Protein AF-A0A969H4J9-F1 (afdb_monomer)

Radius of gyration: 15.18 Å; Cα contacts (8 Å, |Δi|>4): 65; chains: 1; bounding box: 35×30×33 Å

Foldseek 3Di:
DVVQVQWDWDADPVQVVQADPPDPGRWGWDDVVVVPDNIDIDTDIDRNDPDDDDDDPPPD

Solvent-accessible surface area (backbone atoms only — not comparable to full-atom values): 4044 Å² total; per-residue (Å²): 94,92,91,49,74,53,51,42,76,44,81,54,78,94,45,54,94,29,51,42,89,91,50,99,57,69,30,31,48,48,54,44,90,72,72,84,49,91,47,49,77,50,68,48,68,44,73,70,66,91,66,86,83,74,80,79,71,96,83,120

pLDDT: mean 89.95, std 8.43, range [55.22, 96.56]

Sequence (60 aa):
LQKFPQFQPVTIPHLQDFQSHLSDFPCYRMFPQNGLGAGAFTVLFQNAETGEKKAIPSGF

Secondary structure (DSSP, 8-state):
-TT-TTEEEE--GGGGGGB-TT-SS-EEEE-GGGSSSS-EEEEEEEE-S----PPPPTT-

Structure (mmCIF, N/CA/C/O backbone):
data_AF-A0A969H4J9-F1
#
_entry.id   AF-A0A969H4J9-F1
#
loop_
_atom_site.group_PDB
_atom_site.id
_atom_site.type_symbol
_atom_site.label_atom_id
_atom_site.label_alt_id
_atom_site.label_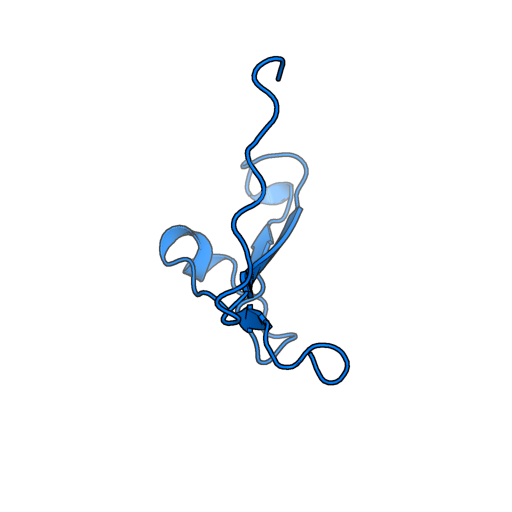comp_id
_atom_site.label_asym_id
_atom_site.label_entity_id
_atom_site.label_seq_id
_atom_site.pdbx_PDB_ins_code
_atom_site.Cartn_x
_atom_site.Cartn_y
_atom_site.Cartn_z
_atom_site.occupancy
_atom_site.B_iso_or_equiv
_atom_site.auth_seq_id
_atom_site.auth_comp_id
_atom_site.auth_asym_id
_atom_site.auth_atom_id
_atom_site.pdbx_PDB_model_num
ATOM 1 N N . LEU A 1 1 ? -2.350 -0.840 13.116 1.00 71.06 1 LEU A N 1
ATOM 2 C CA . LEU A 1 1 ? -3.767 -1.165 13.408 1.00 71.06 1 LEU A CA 1
ATOM 3 C C . LEU A 1 1 ? -4.120 -1.155 14.899 1.00 71.06 1 LEU A C 1
ATOM 5 O O . LEU A 1 1 ? -5.267 -0.889 15.204 1.00 71.06 1 LEU A O 1
ATOM 9 N N . GLN A 1 2 ? -3.174 -1.325 15.835 1.00 84.44 2 GLN A N 1
ATOM 10 C CA . GLN A 1 2 ? -3.465 -1.285 17.286 1.00 84.44 2 GLN A CA 1
ATOM 11 C C . GLN A 1 2 ? -4.213 -0.021 17.757 1.00 84.44 2 GLN A C 1
ATOM 13 O O . GLN A 1 2 ? -5.040 -0.096 18.654 1.00 84.44 2 GLN A O 1
A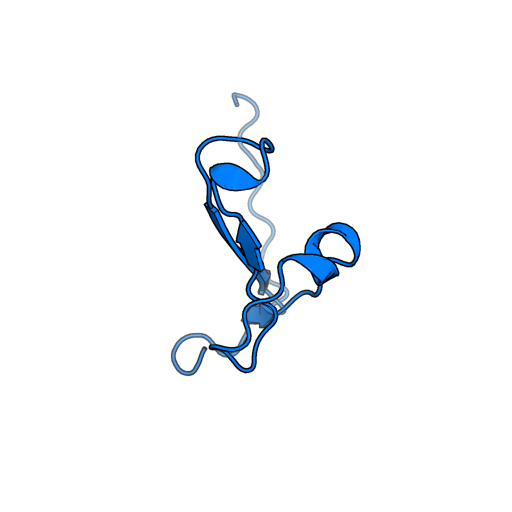TOM 18 N N . LYS A 1 3 ? -3.946 1.133 17.129 1.00 91.50 3 LYS A N 1
ATOM 19 C CA . LYS A 1 3 ? -4.611 2.407 17.445 1.00 91.50 3 LYS A CA 1
ATOM 20 C C . LYS A 1 3 ? -6.036 2.525 16.881 1.00 91.50 3 LYS A C 1
ATOM 22 O O . LYS A 1 3 ? -6.833 3.268 17.436 1.00 91.50 3 LYS A O 1
ATOM 27 N N . PHE A 1 4 ? -6.336 1.829 15.785 1.00 91.81 4 PHE A N 1
ATOM 28 C CA . PHE A 1 4 ? -7.614 1.914 15.074 1.00 91.81 4 PHE A CA 1
ATOM 29 C C . PHE A 1 4 ? -8.042 0.508 14.620 1.00 91.81 4 PHE A C 1
ATOM 31 O O . PHE A 1 4 ? -7.822 0.140 13.461 1.00 91.81 4 PHE A O 1
ATOM 38 N N . PRO A 1 5 ? -8.569 -0.314 15.545 1.00 91.12 5 PRO A N 1
ATOM 39 C CA . PRO A 1 5 ? -8.875 -1.718 15.279 1.00 91.12 5 PRO A CA 1
ATOM 40 C C . PRO A 1 5 ? -10.054 -1.917 14.316 1.00 91.12 5 PRO A C 1
ATOM 42 O O . PRO A 1 5 ? -10.210 -3.012 13.785 1.00 91.12 5 PRO A O 1
ATOM 45 N N . GLN A 1 6 ? -10.863 -0.882 14.059 1.00 93.31 6 GLN A N 1
ATOM 46 C CA . GLN A 1 6 ? -11.985 -0.962 13.119 1.00 93.31 6 GLN A CA 1
ATOM 47 C C . GLN A 1 6 ? -11.558 -1.056 11.650 1.00 93.31 6 GLN A C 1
ATOM 49 O O . GLN A 1 6 ? -12.361 -1.434 10.799 1.00 93.31 6 GLN A O 1
ATOM 54 N N . PHE A 1 7 ? -10.317 -0.689 11.325 1.00 93.62 7 PHE A N 1
ATOM 55 C CA . PHE A 1 7 ? -9.820 -0.786 9.960 1.00 93.62 7 PHE A CA 1
ATOM 56 C C . PHE A 1 7 ? -9.349 -2.204 9.667 1.00 93.62 7 PHE A C 1
ATOM 58 O O . PHE A 1 7 ? -8.381 -2.688 10.254 1.00 93.62 7 PHE A O 1
ATOM 65 N N . GLN A 1 8 ? -10.013 -2.847 8.714 1.00 93.75 8 GLN A N 1
ATOM 66 C CA . GLN A 1 8 ? -9.661 -4.178 8.248 1.00 93.75 8 GLN A CA 1
ATOM 67 C C . GLN A 1 8 ? -8.899 -4.088 6.926 1.00 93.75 8 GLN A C 1
ATOM 69 O O . GLN A 1 8 ? -9.301 -3.330 6.039 1.00 93.75 8 GLN A O 1
ATOM 74 N N . PRO A 1 9 ? -7.783 -4.817 6.772 1.00 94.69 9 PRO A N 1
ATOM 75 C CA . PRO A 1 9 ? -7.063 -4.849 5.510 1.00 94.69 9 PRO A CA 1
ATOM 76 C C . PRO A 1 9 ? -7.892 -5.541 4.427 1.00 94.69 9 PRO A C 1
ATOM 78 O O . PRO A 1 9 ? -8.532 -6.561 4.678 1.00 94.69 9 PRO A O 1
ATOM 81 N N . VAL A 1 10 ? -7.829 -5.013 3.208 1.00 95.75 10 VAL A N 1
ATOM 82 C CA . VAL A 1 10 ? -8.507 -5.578 2.039 1.00 95.75 10 VAL A CA 1
ATOM 83 C C . VAL A 1 10 ? -7.464 -6.076 1.051 1.00 95.75 10 VAL A C 1
ATOM 85 O O . VAL A 1 10 ? -6.571 -5.335 0.644 1.00 95.75 10 VAL A O 1
ATOM 88 N N . THR A 1 11 ? -7.597 -7.338 0.648 1.00 96.50 11 THR A N 1
ATOM 89 C CA . THR A 1 11 ? -6.751 -7.920 -0.398 1.00 96.50 11 THR A CA 1
ATOM 90 C C . THR A 1 11 ? -7.211 -7.424 -1.762 1.00 96.50 11 THR A C 1
ATOM 92 O O . THR A 1 11 ? -8.402 -7.447 -2.068 1.00 96.50 11 THR A O 1
ATOM 95 N N . ILE A 1 12 ? -6.260 -7.016 -2.596 1.00 96.56 12 ILE A N 1
ATOM 96 C CA . ILE A 1 12 ? -6.482 -6.612 -3.981 1.00 96.56 12 ILE A CA 1
ATOM 97 C C . ILE A 1 12 ? -5.863 -7.678 -4.891 1.00 96.56 12 ILE A C 1
ATOM 99 O O . ILE A 1 12 ? -4.647 -7.661 -5.083 1.00 96.56 12 ILE A O 1
ATOM 103 N N . PRO A 1 13 ? -6.662 -8.590 -5.482 1.00 96.06 13 PRO A N 1
ATOM 104 C CA . PRO A 1 13 ? -6.132 -9.692 -6.290 1.00 96.06 13 PRO A CA 1
ATOM 105 C C . PRO A 1 13 ? -5.215 -9.234 -7.432 1.00 96.06 13 PRO A C 1
ATOM 107 O O . PRO A 1 13 ? -4.196 -9.855 -7.701 1.00 96.06 13 PRO A O 1
ATOM 110 N N . HIS A 1 14 ? -5.526 -8.093 -8.050 1.00 94.94 14 HIS A N 1
ATOM 111 C CA . HIS A 1 14 ? -4.745 -7.517 -9.149 1.00 94.94 14 HIS A CA 1
ATOM 112 C C . HIS A 1 14 ? -3.358 -7.006 -8.728 1.00 94.94 14 HIS A C 1
ATOM 114 O O . HIS A 1 14 ? -2.529 -6.728 -9.587 1.00 94.94 14 HIS A O 1
ATOM 120 N N . LEU A 1 15 ? -3.108 -6.847 -7.425 1.00 95.31 15 LEU A N 1
ATOM 121 C CA . LEU A 1 15 ? -1.818 -6.408 -6.895 1.00 95.31 15 LEU A CA 1
ATOM 122 C C . LEU A 1 15 ? -1.028 -7.548 -6.243 1.00 95.31 15 LEU A C 1
ATOM 124 O O . LEU A 1 15 ? 0.034 -7.295 -5.683 1.00 95.31 15 LEU A O 1
ATOM 128 N N . GLN A 1 16 ? -1.515 -8.790 -6.313 1.00 95.12 16 GLN A N 1
ATOM 129 C CA . GLN A 1 16 ? -0.946 -9.929 -5.592 1.00 95.12 16 GLN A CA 1
ATOM 130 C C . GLN A 1 16 ? 0.545 -10.155 -5.894 1.00 95.12 16 GLN A C 1
ATOM 132 O O . GLN A 1 16 ? 1.318 -10.408 -4.971 1.00 95.12 16 GLN A O 1
ATOM 137 N N . ASP A 1 17 ? 0.958 -9.967 -7.149 1.00 94.94 17 ASP A N 1
ATOM 138 C CA . ASP A 1 17 ? 2.355 -10.105 -7.592 1.00 94.94 17 ASP A CA 1
ATOM 139 C C . ASP A 1 17 ? 3.289 -9.038 -6.996 1.00 94.94 17 ASP A C 1
ATOM 141 O O . ASP A 1 17 ? 4.507 -9.204 -6.965 1.00 94.94 17 ASP A O 1
ATOM 145 N N . PHE A 1 18 ? 2.725 -7.938 -6.494 1.00 95.19 18 PHE A N 1
ATOM 146 C CA . PHE A 1 18 ? 3.457 -6.863 -5.829 1.00 95.19 18 PHE A CA 1
ATOM 147 C C . PHE A 1 18 ? 3.436 -6.995 -4.304 1.00 95.19 18 PHE A C 1
ATOM 149 O O . PHE A 1 18 ? 3.900 -6.077 -3.623 1.00 95.19 18 PHE A O 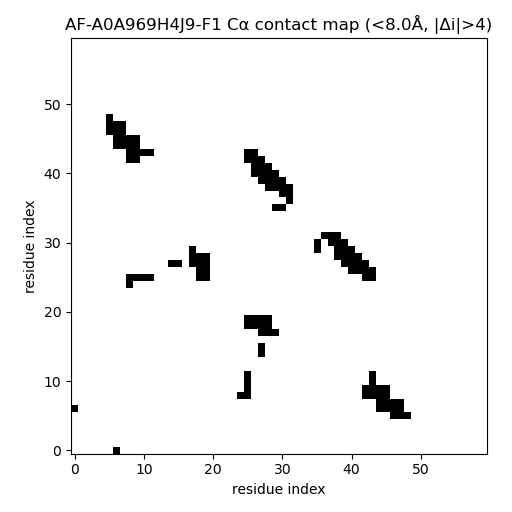1
ATOM 156 N N . GLN A 1 19 ? 2.874 -8.070 -3.736 1.00 95.81 19 GLN A N 1
ATOM 157 C CA . GLN A 1 19 ? 2.752 -8.193 -2.286 1.00 95.81 19 GLN A CA 1
ATOM 158 C C . GLN A 1 19 ? 4.128 -8.179 -1.609 1.00 95.81 19 GLN A C 1
ATOM 160 O O . GLN A 1 19 ? 5.024 -8.961 -1.913 1.00 95.81 19 GLN A O 1
ATOM 165 N N . SER A 1 20 ? 4.284 -7.267 -0.654 1.00 94.69 20 SER A N 1
ATOM 166 C CA . SER A 1 20 ? 5.486 -7.153 0.158 1.00 94.69 20 SER A CA 1
ATOM 167 C C . SER A 1 20 ? 5.514 -8.247 1.220 1.00 94.69 20 SER A C 1
ATOM 169 O O . SER A 1 20 ? 4.543 -8.434 1.947 1.00 94.69 20 SER A O 1
ATOM 171 N N . HIS A 1 21 ? 6.664 -8.896 1.383 1.00 91.81 21 HIS A N 1
ATOM 172 C CA . HIS A 1 21 ? 6.904 -9.863 2.461 1.00 91.81 21 HIS A CA 1
ATOM 173 C C . HIS A 1 21 ? 7.318 -9.213 3.792 1.00 91.81 21 HIS A C 1
ATOM 175 O O . HIS A 1 21 ? 7.605 -9.910 4.757 1.00 91.81 21 HIS A O 1
ATOM 181 N N . LEU A 1 22 ? 7.387 -7.878 3.853 1.00 90.56 22 LEU A N 1
ATOM 182 C CA . LEU A 1 22 ? 7.831 -7.134 5.043 1.00 90.56 22 LEU A CA 1
ATOM 183 C C . LEU A 1 22 ? 6.696 -6.830 6.037 1.00 90.56 22 LEU A C 1
ATOM 185 O O . LEU A 1 22 ? 6.899 -6.076 6.987 1.00 90.56 22 LEU A O 1
ATOM 189 N N . SER A 1 23 ? 5.489 -7.332 5.787 1.00 86.69 23 SER A N 1
ATOM 190 C CA . SER A 1 23 ? 4.302 -7.057 6.591 1.00 86.69 23 SER A CA 1
ATOM 191 C C . SER A 1 23 ? 3.335 -8.236 6.546 1.00 86.69 23 SER A C 1
ATOM 193 O O . SER A 1 23 ? 3.171 -8.859 5.500 1.00 86.69 23 SER A O 1
ATOM 195 N N . ASP A 1 24 ? 2.661 -8.49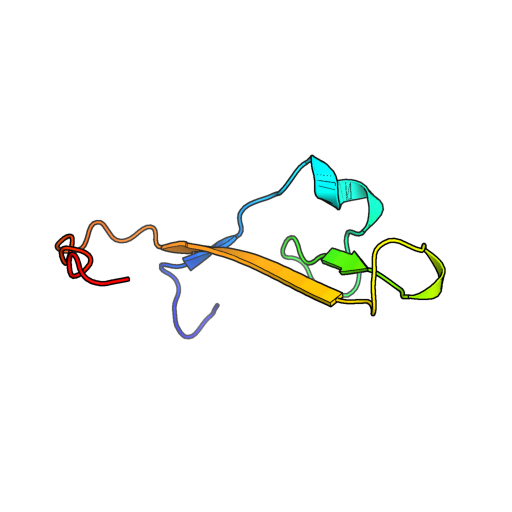1 7.667 1.00 87.06 24 ASP A N 1
ATOM 196 C CA . ASP A 1 24 ? 1.650 -9.549 7.788 1.00 87.06 24 ASP A CA 1
ATOM 197 C C . ASP A 1 24 ? 0.292 -9.167 7.173 1.00 87.06 24 ASP A C 1
ATOM 199 O O . ASP A 1 24 ? -0.592 -10.009 7.029 1.00 87.06 24 ASP A O 1
ATOM 203 N N . PHE A 1 25 ? 0.095 -7.893 6.818 1.00 90.81 25 PHE A N 1
ATOM 204 C CA . PHE A 1 25 ? -1.112 -7.402 6.151 1.00 90.81 25 PHE A CA 1
ATOM 205 C C . PHE A 1 25 ? -0.832 -7.107 4.666 1.00 90.81 25 PHE A C 1
ATOM 207 O O . PHE A 1 25 ? 0.309 -6.793 4.322 1.00 90.81 25 PHE A O 1
ATOM 214 N N . PRO A 1 26 ? -1.846 -7.198 3.777 1.00 94.25 26 PRO A N 1
ATOM 215 C CA . PRO A 1 26 ? -1.704 -7.087 2.320 1.00 94.25 26 PRO A CA 1
ATOM 216 C C . PRO A 1 26 ? -1.219 -5.698 1.872 1.00 94.25 26 PRO A C 1
ATOM 218 O O . PRO A 1 26 ? -1.991 -4.832 1.466 1.00 94.25 26 PRO A O 1
ATOM 221 N N . CYS A 1 27 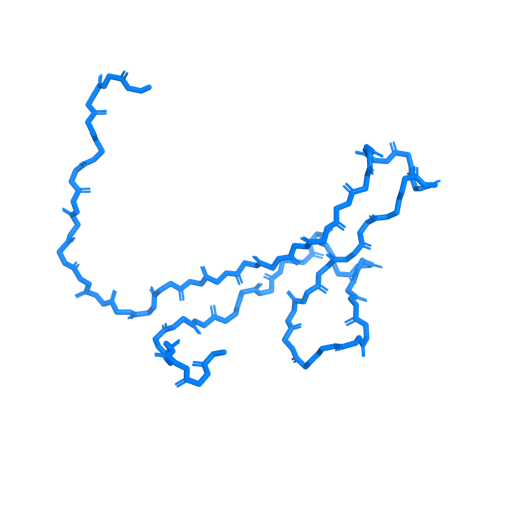? 0.091 -5.492 1.958 1.00 96.06 27 CYS A N 1
ATOM 222 C CA . CYS A 1 27 ? 0.806 -4.339 1.432 1.00 96.06 27 CYS A CA 1
ATOM 223 C C . CYS A 1 27 ? 1.414 -4.677 0.080 1.00 96.06 27 CYS A C 1
ATOM 225 O O . CYS A 1 27 ? 1.966 -5.761 -0.100 1.00 96.06 27 CYS A O 1
ATOM 227 N N . TYR A 1 28 ? 1.421 -3.708 -0.826 1.00 96.44 28 TYR A N 1
ATOM 228 C CA . TYR A 1 28 ? 1.893 -3.877 -2.192 1.00 96.44 28 TYR A CA 1
ATOM 229 C C . TYR A 1 28 ? 2.996 -2.870 -2.507 1.00 96.44 28 TYR A C 1
ATOM 231 O O . TYR A 1 28 ? 2.853 -1.674 -2.240 1.00 96.44 28 TYR A O 1
ATOM 239 N N . ARG A 1 29 ? 4.100 -3.354 -3.080 1.00 95.56 29 ARG A N 1
ATOM 240 C CA . ARG A 1 29 ? 5.267 -2.561 -3.468 1.00 95.56 29 ARG A CA 1
ATOM 241 C C . ARG A 1 29 ? 5.493 -2.662 -4.970 1.00 95.56 29 ARG A C 1
ATOM 243 O O . ARG A 1 29 ? 5.879 -3.704 -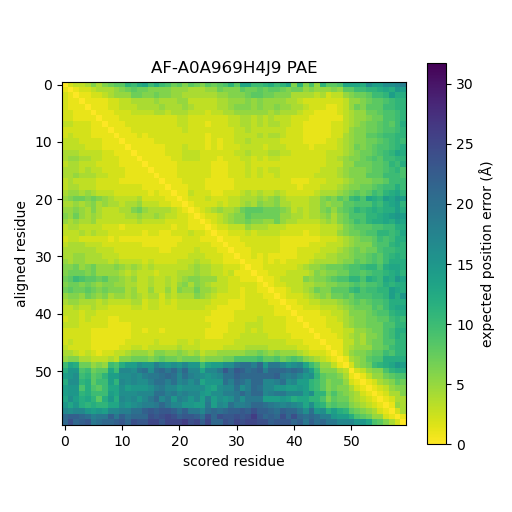5.487 1.00 95.56 29 ARG A O 1
ATOM 250 N N . MET A 1 30 ? 5.320 -1.541 -5.652 1.00 95.12 30 MET A N 1
ATOM 251 C CA . MET A 1 30 ? 5.625 -1.397 -7.069 1.00 95.12 30 MET A CA 1
ATOM 252 C C . MET A 1 30 ? 6.925 -0.622 -7.227 1.00 95.12 30 MET A C 1
ATOM 254 O O . MET A 1 30 ? 7.105 0.453 -6.650 1.00 95.12 30 MET A O 1
ATOM 258 N N . PHE A 1 31 ? 7.825 -1.173 -8.027 1.00 94.69 31 PHE A N 1
ATOM 259 C CA . PHE A 1 31 ? 9.121 -0.586 -8.320 1.00 94.69 31 PHE A CA 1
ATOM 260 C C . PHE A 1 31 ? 9.084 0.155 -9.665 1.00 94.69 31 PHE A C 1
ATOM 262 O O . PHE A 1 31 ? 8.449 -0.345 -10.595 1.00 94.69 31 PHE A O 1
ATOM 269 N N . PRO A 1 32 ? 9.770 1.306 -9.812 1.00 94.94 32 PRO A N 1
ATOM 270 C CA . PRO A 1 32 ? 9.839 2.027 -11.089 1.00 94.94 32 PRO A CA 1
ATOM 271 C C . PRO A 1 32 ? 10.314 1.153 -12.257 1.00 94.94 32 PRO A C 1
ATOM 273 O O . PRO A 1 32 ? 9.854 1.302 -13.386 1.00 94.94 32 PRO A O 1
ATOM 276 N N . GLN A 1 33 ? 11.202 0.198 -11.970 1.00 95.56 33 GLN A N 1
ATOM 277 C CA . GLN A 1 33 ? 11.765 -0.751 -12.931 1.00 95.56 33 GLN A CA 1
ATOM 278 C C . GLN A 1 33 ? 10.699 -1.628 -13.606 1.00 95.56 33 GLN A C 1
ATOM 280 O O . GLN A 1 33 ? 10.942 -2.150 -14.688 1.00 95.56 33 GLN A O 1
ATOM 285 N N . ASN A 1 34 ? 9.513 -1.756 -13.003 1.00 90.69 34 ASN A N 1
ATOM 286 C CA . ASN A 1 34 ? 8.406 -2.535 -13.553 1.00 90.69 34 ASN A CA 1
ATOM 287 C C . ASN A 1 34 ? 7.639 -1.777 -14.656 1.00 90.69 34 ASN A C 1
ATOM 289 O O . ASN A 1 34 ? 6.724 -2.340 -15.248 1.00 90.69 34 ASN A O 1
ATOM 293 N N . GLY A 1 35 ? 7.951 -0.499 -14.912 1.00 93.38 35 GLY A N 1
ATOM 294 C CA . GLY A 1 35 ? 7.345 0.284 -15.997 1.00 93.38 35 GLY A CA 1
ATOM 295 C C . GLY A 1 35 ? 5.888 0.714 -15.771 1.00 93.38 35 GLY A C 1
ATOM 296 O O . GLY A 1 35 ? 5.275 1.268 -16.676 1.00 93.38 35 GLY A O 1
ATOM 297 N N . LEU A 1 36 ? 5.331 0.497 -14.574 1.00 90.06 36 LEU A N 1
ATOM 298 C CA . LEU A 1 36 ? 3.943 0.846 -14.227 1.00 90.06 36 LEU A CA 1
ATOM 299 C C . LEU A 1 36 ? 3.768 2.300 -13.746 1.00 90.06 36 LEU A C 1
ATOM 301 O O . LEU A 1 36 ? 2.646 2.748 -13.526 1.00 90.06 36 LEU A O 1
ATOM 305 N N . GLY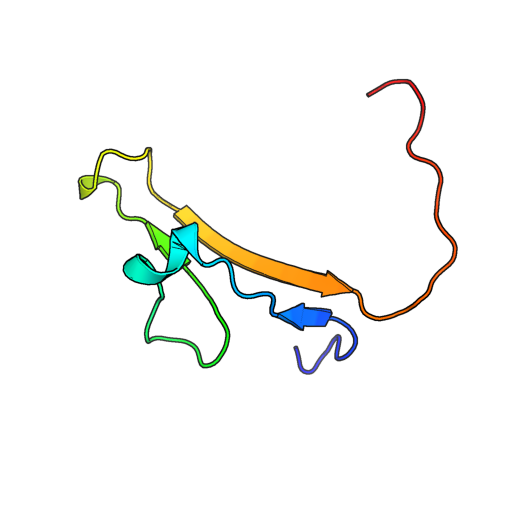 A 1 37 ? 4.868 3.033 -13.545 1.00 92.12 37 GLY A N 1
ATOM 306 C CA . GLY A 1 37 ? 4.878 4.411 -13.052 1.00 92.12 37 GLY A CA 1
ATOM 307 C C . GLY A 1 37 ? 6.126 4.720 -12.222 1.00 92.12 37 GLY A C 1
ATOM 308 O O . GLY A 1 37 ? 7.114 3.993 -12.273 1.00 92.12 37 GLY A O 1
ATOM 309 N N . ALA A 1 38 ? 6.071 5.776 -11.406 1.00 96.00 38 ALA A N 1
ATOM 310 C CA . ALA A 1 38 ? 7.188 6.216 -10.557 1.00 96.00 38 ALA A CA 1
ATOM 311 C C . ALA A 1 38 ? 7.471 5.303 -9.340 1.00 96.00 38 ALA A C 1
ATOM 313 O O . ALA A 1 38 ? 8.327 5.621 -8.517 1.00 96.00 38 ALA A O 1
ATOM 314 N N . GLY A 1 39 ? 6.764 4.176 -9.218 1.00 94.94 39 GLY A N 1
ATOM 315 C CA . GLY A 1 39 ? 6.773 3.312 -8.041 1.00 94.94 39 GLY A CA 1
ATOM 316 C C . GLY A 1 39 ? 5.785 3.761 -6.962 1.00 94.94 39 GLY A C 1
ATOM 317 O O . GLY A 1 39 ? 5.357 4.913 -6.915 1.00 94.94 39 GLY A O 1
ATOM 318 N N . ALA A 1 40 ? 5.388 2.823 -6.105 1.00 94.75 40 ALA A N 1
ATOM 319 C CA . ALA A 1 40 ? 4.436 3.072 -5.028 1.00 94.75 40 ALA A CA 1
ATOM 320 C C . ALA A 1 40 ? 4.541 2.010 -3.928 1.00 94.75 40 ALA A C 1
ATOM 322 O O . ALA A 1 40 ? 4.944 0.869 -4.169 1.00 94.75 40 ALA A O 1
ATOM 323 N N . PHE A 1 41 ? 4.125 2.386 -2.721 1.00 94.94 41 PHE A N 1
ATOM 324 C CA . PHE A 1 41 ? 3.894 1.469 -1.612 1.00 94.94 41 PHE A CA 1
ATOM 325 C C . PHE A 1 41 ? 2.502 1.739 -1.048 1.00 94.94 41 PHE A C 1
ATOM 327 O O . PHE A 1 41 ? 2.218 2.863 -0.635 1.00 94.94 41 PHE A O 1
ATOM 334 N N . THR A 1 42 ? 1.618 0.746 -1.101 1.00 95.44 42 THR A N 1
ATOM 335 C CA . THR A 1 42 ? 0.187 0.953 -0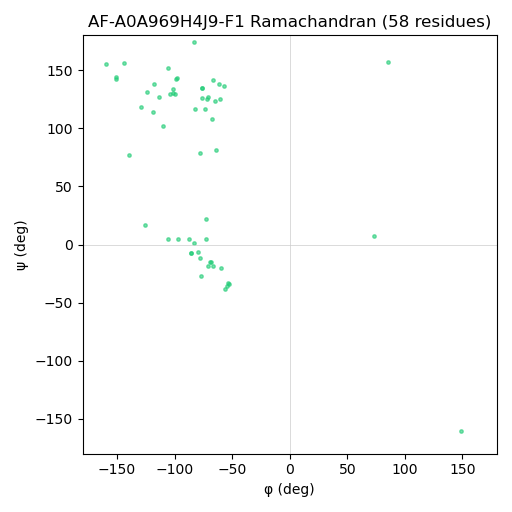.847 1.00 95.44 42 THR A CA 1
ATOM 336 C C . THR A 1 42 ? -0.454 -0.221 -0.117 1.00 95.44 42 THR A C 1
ATOM 338 O O . THR A 1 42 ? 0.025 -1.351 -0.177 1.00 95.44 42 THR A O 1
ATOM 341 N N . VAL A 1 43 ? -1.557 0.060 0.566 1.00 96.19 43 VAL A N 1
ATOM 342 C CA . VAL A 1 43 ? -2.427 -0.897 1.251 1.00 96.19 43 VAL A CA 1
ATOM 343 C C . VAL A 1 43 ? -3.839 -0.322 1.248 1.00 96.19 43 VAL A C 1
ATOM 345 O O . VAL A 1 43 ? -4.011 0.890 1.400 1.00 96.19 43 VAL A O 1
ATOM 348 N N . LEU A 1 44 ? -4.849 -1.177 1.081 1.00 96.19 44 LEU A N 1
ATOM 349 C CA . LEU A 1 44 ? -6.243 -0.776 1.236 1.00 96.19 44 LEU A CA 1
ATOM 350 C C . LEU A 1 44 ? -6.768 -1.233 2.596 1.00 96.19 44 LEU A C 1
ATOM 352 O O . LEU A 1 44 ? -6.652 -2.403 2.957 1.00 96.19 44 LEU A O 1
ATOM 356 N N . PHE A 1 45 ? -7.396 -0.308 3.317 1.00 95.06 45 PHE A N 1
ATOM 357 C CA . PHE A 1 45 ? -8.154 -0.607 4.523 1.00 95.06 45 PHE A CA 1
ATOM 358 C C . PHE A 1 45 ? -9.618 -0.232 4.327 1.00 95.06 45 PHE A C 1
ATOM 360 O O . PHE A 1 45 ? -9.932 0.840 3.810 1.00 95.06 45 PHE A O 1
ATOM 367 N N . GLN A 1 46 ? -10.509 -1.097 4.793 1.00 93.12 46 GLN A N 1
ATOM 368 C CA . GLN A 1 46 ? -11.927 -0.814 4.923 1.00 93.12 46 GLN A CA 1
ATOM 369 C C . GLN A 1 46 ? -12.226 -0.450 6.373 1.00 93.12 46 GLN A C 1
ATOM 371 O O . GLN A 1 46 ? -11.846 -1.176 7.289 1.00 93.12 46 GLN A O 1
ATOM 376 N N . ASN A 1 47 ? -12.922 0.665 6.586 1.00 92.69 47 ASN A N 1
ATOM 377 C CA . ASN A 1 47 ? -13.510 0.938 7.889 1.00 92.69 47 ASN A CA 1
ATOM 378 C C . ASN A 1 47 ? -14.726 0.017 8.085 1.00 92.69 47 ASN A C 1
ATOM 380 O O . ASN A 1 47 ? -15.680 0.106 7.312 1.00 92.69 47 ASN A O 1
ATOM 384 N N . ALA A 1 48 ? -14.671 -0.869 9.081 1.00 89.62 48 ALA A N 1
ATOM 385 C CA . ALA A 1 48 ? -15.756 -1.792 9.410 1.00 89.62 48 ALA A CA 1
ATOM 386 C C . ALA A 1 48 ? -16.811 -1.184 10.355 1.00 89.62 48 ALA A C 1
ATOM 388 O O . ALA A 1 48 ? -17.850 -1.802 10.585 1.00 89.62 48 ALA A O 1
ATOM 389 N N . GLU A 1 49 ? -16.586 0.018 10.896 1.00 90.25 49 GLU A N 1
ATOM 390 C CA . GLU A 1 49 ? -17.621 0.730 11.646 1.00 90.25 49 GLU A CA 1
ATOM 391 C C . GLU A 1 49 ? -18.719 1.225 10.702 1.00 90.25 49 GLU A C 1
ATOM 393 O O . GLU A 1 49 ? -18.482 1.959 9.739 1.00 90.25 49 GLU A O 1
ATOM 398 N N . THR A 1 50 ? -19.962 0.873 11.019 1.00 72.38 50 THR A N 1
ATOM 399 C CA . THR A 1 50 ? -21.147 1.465 10.400 1.00 72.38 50 THR A CA 1
ATOM 400 C C . THR A 1 50 ? -21.404 2.835 11.030 1.00 72.38 50 THR A C 1
ATOM 402 O O . THR A 1 50 ? -22.218 2.968 11.940 1.00 72.38 50 THR A O 1
ATOM 405 N N . GLY A 1 51 ? -20.650 3.847 10.598 1.00 69.38 51 GLY A N 1
ATOM 406 C CA . GLY A 1 51 ? -20.851 5.242 10.999 1.00 69.38 51 GLY A CA 1
ATOM 407 C C . GLY A 1 51 ? -21.927 5.960 10.176 1.00 69.38 51 GLY A C 1
ATOM 408 O O . GLY A 1 51 ? -22.437 5.440 9.179 1.00 69.38 51 GLY A O 1
ATOM 409 N N . GLU A 1 52 ? -22.247 7.195 10.563 1.00 72.00 52 GLU A N 1
ATOM 410 C CA . GLU A 1 52 ? -23.105 8.074 9.766 1.00 72.00 52 GLU A CA 1
ATOM 411 C C . GLU A 1 52 ? -22.425 8.421 8.434 1.00 72.00 52 GLU A C 1
ATOM 413 O O . GLU A 1 52 ? -21.313 8.956 8.390 1.00 72.00 52 GLU A O 1
ATOM 418 N N . LYS A 1 53 ? -23.097 8.121 7.318 1.00 74.69 53 LYS A N 1
ATOM 419 C CA . LYS A 1 53 ? -22.616 8.486 5.983 1.00 74.69 53 LYS A CA 1
ATOM 420 C C . LYS A 1 53 ? -22.670 10.004 5.838 1.00 74.69 53 LYS A C 1
ATOM 422 O O . LYS A 1 53 ? -23.746 10.577 5.692 1.00 74.69 53 LYS A O 1
ATOM 427 N N . LYS A 1 54 ? -21.511 10.657 5.833 1.00 75.75 54 LYS A N 1
ATOM 428 C CA . LYS A 1 54 ? -21.424 12.074 5.475 1.00 75.75 54 LYS A CA 1
ATOM 429 C C . LYS A 1 54 ? -21.551 12.203 3.957 1.00 75.75 54 LYS A C 1
ATOM 431 O O . LYS A 1 54 ? -20.828 11.532 3.224 1.00 75.75 54 LYS A O 1
ATOM 436 N N . ALA A 1 55 ? -22.482 13.029 3.486 1.00 83.06 55 ALA A N 1
ATOM 4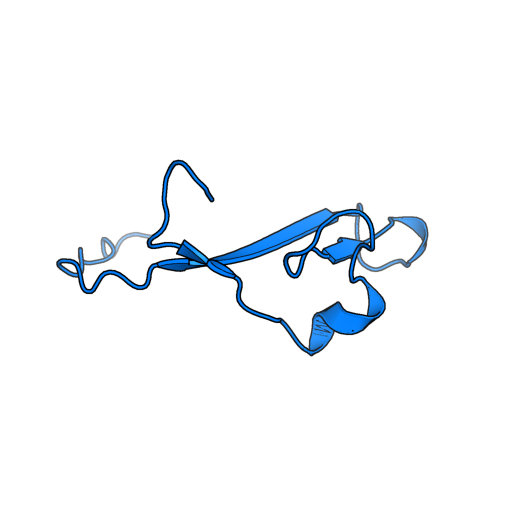37 C CA . ALA A 1 55 ? -22.639 13.276 2.057 1.00 83.06 55 ALA A CA 1
ATOM 438 C C . ALA A 1 55 ? -21.358 13.900 1.480 1.00 83.06 55 ALA A C 1
ATOM 440 O O . ALA A 1 55 ? -20.763 14.787 2.098 1.00 83.06 55 ALA A O 1
ATOM 441 N N . ILE A 1 56 ? -20.944 13.442 0.297 1.00 82.88 56 ILE A N 1
ATOM 442 C CA . ILE A 1 56 ? -19.871 14.087 -0.462 1.00 82.88 56 ILE A CA 1
ATOM 443 C C . ILE A 1 56 ? -20.443 15.408 -1.002 1.00 82.88 56 ILE A C 1
ATOM 445 O O . ILE A 1 56 ? -21.501 15.374 -1.638 1.00 82.88 56 ILE A O 1
ATOM 449 N N . PRO A 1 57 ? -19.812 16.567 -0.742 1.00 84.38 57 PRO A N 1
ATOM 450 C CA . PRO A 1 57 ? -20.270 17.840 -1.289 1.00 84.38 57 PRO A CA 1
ATOM 451 C C . PRO A 1 57 ? -20.316 17.780 -2.818 1.00 84.38 57 PRO A C 1
ATOM 453 O O . PRO A 1 57 ? -19.378 17.300 -3.446 1.00 84.38 57 PRO A O 1
ATOM 456 N N . SER A 1 58 ? -21.382 18.298 -3.423 1.00 83.88 58 SER A N 1
ATOM 457 C CA . SER A 1 58 ? -21.669 18.204 -4.864 1.00 83.88 58 SER A CA 1
ATOM 458 C C . SER A 1 58 ? -20.774 19.073 -5.769 1.00 83.88 58 SER A C 1
ATOM 460 O O . SER A 1 58 ? -21.194 19.435 -6.863 1.00 83.88 58 SER A O 1
ATOM 462 N N . GLY A 1 59 ? -19.590 19.473 -5.301 1.00 82.00 59 GLY A N 1
ATOM 463 C CA . GLY A 1 59 ? -18.692 20.419 -5.976 1.00 82.00 59 GLY A CA 1
ATOM 464 C C . GLY A 1 59 ? -17.265 19.909 -6.190 1.00 82.00 59 GLY A C 1
ATOM 465 O O . GLY A 1 59 ? -16.379 20.731 -6.411 1.00 82.00 59 GLY A O 1
ATOM 466 N N . PHE A 1 60 ? -17.045 18.597 -6.081 1.00 55.22 60 PHE A N 1
ATOM 467 C CA . PHE A 1 60 ? -15.792 17.925 -6.438 1.00 55.22 60 PHE A CA 1
ATOM 468 C C . PHE A 1 60 ? -15.941 17.178 -7.760 1.00 55.22 60 PHE A C 1
ATOM 470 O O . PHE A 1 60 ? -17.029 16.593 -7.970 1.00 55.22 60 PHE A O 1
#

Mean predicted aligned error: 5.97 Å